Protein AF-A0A971E6S5-F1 (afdb_monomer_lite)

Structure (mmCIF, N/CA/C/O backbone):
data_AF-A0A971E6S5-F1
#
_entry.id   AF-A0A971E6S5-F1
#
loop_
_atom_site.group_PDB
_atom_site.id
_atom_site.type_symbol
_atom_site.label_atom_id
_atom_site.label_alt_id
_atom_site.label_comp_id
_atom_site.label_asym_id
_atom_site.label_entity_id
_atom_site.label_seq_id
_atom_site.pdbx_PDB_ins_code
_atom_site.Cartn_x
_atom_site.Cartn_y
_atom_site.Cartn_z
_atom_site.occupancy
_atom_site.B_iso_or_equiv
_atom_site.auth_seq_id
_atom_site.auth_comp_id
_atom_site.auth_asym_id
_atom_site.auth_atom_id
_atom_site.pdbx_PDB_model_num
ATOM 1 N N . GLY A 1 1 ? -6.188 2.358 16.282 1.00 56.47 1 GLY A N 1
ATOM 2 C CA . GLY A 1 1 ? -5.247 3.502 16.188 1.00 56.47 1 GLY A CA 1
ATOM 3 C C . GLY A 1 1 ? -5.788 4.750 16.878 1.00 56.47 1 GLY A C 1
ATOM 4 O O . GLY A 1 1 ? -6.977 4.802 17.178 1.00 56.47 1 GLY A O 1
ATOM 5 N N . GLU A 1 2 ? -4.942 5.753 17.133 1.00 55.56 2 GLU A N 1
ATOM 6 C CA . GLU A 1 2 ? -5.322 7.026 17.786 1.00 55.56 2 GLU A CA 1
ATOM 7 C C . GLU A 1 2 ? -6.413 7.807 17.031 1.00 55.56 2 GLU A C 1
ATOM 9 O O . GLU A 1 2 ? -7.282 8.399 17.666 1.00 55.56 2 GLU A O 1
ATOM 14 N N . ALA A 1 3 ? -6.481 7.704 15.699 1.00 56.03 3 ALA A N 1
ATOM 15 C CA . ALA A 1 3 ? -7.528 8.337 14.885 1.00 56.03 3 ALA A CA 1
ATOM 16 C C . ALA A 1 3 ? -8.963 7.922 15.281 1.00 56.03 3 ALA A C 1
ATOM 18 O O . ALA A 1 3 ? -9.860 8.762 15.351 1.00 56.03 3 ALA A O 1
ATOM 19 N N . LYS A 1 4 ? -9.188 6.643 15.630 1.00 56.09 4 LYS A N 1
ATOM 20 C CA . LYS A 1 4 ? -10.496 6.176 16.134 1.00 56.09 4 LYS A CA 1
ATOM 21 C C . LYS A 1 4 ? -10.810 6.713 17.533 1.00 56.09 4 LYS A C 1
ATOM 23 O O . LYS A 1 4 ? -11.978 6.923 17.849 1.00 56.09 4 LYS A O 1
ATOM 28 N N . LYS A 1 5 ? -9.784 6.981 18.352 1.00 58.22 5 LYS A N 1
ATOM 29 C CA . LYS A 1 5 ? -9.945 7.576 19.690 1.00 58.22 5 LYS A CA 1
ATOM 30 C C . LYS A 1 5 ? -10.332 9.058 19.622 1.00 58.22 5 LYS A C 1
ATOM 32 O O . LYS A 1 5 ? -11.030 9.529 20.510 1.00 58.22 5 LYS A O 1
ATOM 37 N N . ILE A 1 6 ? -9.928 9.761 18.561 1.00 59.62 6 ILE A N 1
ATOM 38 C CA . ILE A 1 6 ? -10.174 11.202 18.370 1.00 59.62 6 ILE A CA 1
ATOM 39 C C . ILE A 1 6 ? -11.457 11.468 17.545 1.00 59.62 6 ILE A C 1
ATOM 41 O O . ILE A 1 6 ? -11.935 12.596 17.498 1.00 59.62 6 ILE A O 1
ATOM 45 N N . ARG A 1 7 ? -12.080 10.430 16.952 1.00 62.62 7 ARG A N 1
ATOM 46 C CA . ARG A 1 7 ? -13.256 10.536 16.052 1.00 62.62 7 ARG A CA 1
ATOM 47 C C . ARG A 1 7 ? -13.050 11.518 14.889 1.00 62.62 7 ARG A C 1
ATOM 49 O O . ARG A 1 7 ? -14.012 12.068 14.355 1.00 62.62 7 ARG A O 1
ATOM 56 N N . ASP A 1 8 ? -11.806 11.712 14.469 1.00 81.75 8 ASP A N 1
ATOM 57 C CA . ASP A 1 8 ? -11.488 12.572 13.337 1.00 81.75 8 ASP A CA 1
ATOM 58 C C . ASP A 1 8 ? -11.719 11.800 12.030 1.00 81.75 8 ASP A C 1
ATOM 60 O O . ASP A 1 8 ? -10.921 10.955 11.611 1.00 81.75 8 ASP A O 1
ATOM 64 N N . ALA A 1 9 ? -12.860 12.073 11.397 1.00 83.75 9 ALA A N 1
ATOM 65 C CA . ALA A 1 9 ? -13.244 11.455 10.135 1.00 83.75 9 ALA A CA 1
ATOM 66 C C . ALA A 1 9 ? -12.303 11.836 8.981 1.00 83.75 9 ALA A C 1
ATOM 68 O O . ALA A 1 9 ? -12.131 11.039 8.054 1.00 83.75 9 ALA A O 1
ATOM 69 N N . TYR A 1 10 ? -11.687 13.021 9.029 1.00 86.06 10 TYR A N 1
ATOM 70 C CA . TYR A 1 10 ? -10.710 13.451 8.036 1.00 86.06 10 TYR A CA 1
ATOM 71 C C . TYR A 1 10 ? -9.434 12.619 8.173 1.00 86.06 10 TYR A C 1
ATOM 73 O O . TYR A 1 10 ? -9.035 11.955 7.214 1.00 86.06 10 TYR A O 1
ATOM 81 N N . LEU A 1 11 ? -8.875 12.549 9.385 1.00 86.62 11 LEU A N 1
ATOM 82 C CA . LEU A 1 11 ? -7.669 11.768 9.658 1.00 86.62 11 LEU A CA 1
ATOM 83 C C . LEU A 1 11 ? -7.872 10.280 9.351 1.00 86.62 11 LEU A C 1
ATOM 85 O O . LEU A 1 11 ? -7.000 9.646 8.761 1.00 86.62 11 LEU A O 1
ATOM 89 N N . LEU A 1 12 ? -9.039 9.722 9.691 1.00 88.00 12 LEU A N 1
ATOM 90 C CA . LEU A 1 12 ? -9.365 8.335 9.357 1.00 88.00 12 LEU A CA 1
ATOM 91 C C . LEU A 1 12 ? -9.442 8.116 7.838 1.00 88.00 12 LEU A C 1
ATOM 93 O O . LEU A 1 12 ? -8.904 7.132 7.339 1.00 88.00 12 LEU A O 1
ATOM 97 N N . SER A 1 13 ? -10.081 9.027 7.095 1.00 89.56 13 SER A N 1
ATOM 98 C CA . SER A 1 13 ? -10.175 8.926 5.629 1.00 89.56 13 SER A CA 1
ATOM 99 C C . SER A 1 13 ? -8.799 8.988 4.972 1.00 89.56 13 SER A C 1
ATOM 101 O O . SER A 1 13 ? -8.508 8.198 4.073 1.00 89.56 13 SER A O 1
ATOM 103 N N . GLN A 1 14 ? -7.942 9.900 5.435 1.00 90.38 14 GLN A N 1
ATOM 104 C CA . GLN A 1 14 ? -6.573 10.033 4.949 1.00 90.38 14 GLN A CA 1
ATOM 105 C C . GLN A 1 14 ? -5.739 8.785 5.269 1.00 90.38 14 GLN A C 1
ATOM 107 O O . GLN A 1 14 ? -5.097 8.237 4.376 1.00 90.38 14 GLN A O 1
ATOM 112 N N . ALA A 1 15 ? -5.801 8.284 6.507 1.00 90.62 15 ALA A N 1
ATOM 113 C CA . ALA A 1 15 ? -5.070 7.088 6.922 1.00 90.62 15 ALA A CA 1
ATOM 114 C C . ALA A 1 15 ? -5.467 5.853 6.102 1.00 90.62 15 ALA A C 1
ATOM 116 O O . ALA A 1 15 ? -4.600 5.134 5.613 1.00 90.62 15 ALA A O 1
ATOM 117 N N . VAL A 1 16 ? -6.770 5.637 5.899 1.00 92.50 16 VAL A N 1
ATOM 118 C CA . VAL A 1 16 ? -7.282 4.517 5.096 1.00 92.50 16 VAL A CA 1
ATOM 119 C C . VAL A 1 16 ? -6.874 4.653 3.626 1.00 92.50 16 VAL A C 1
ATOM 121 O O . VAL A 1 16 ? -6.482 3.667 3.005 1.00 92.50 16 VAL A O 1
ATOM 124 N N . SER A 1 17 ? -6.911 5.867 3.069 1.00 92.50 17 SER A N 1
ATOM 125 C CA . SER A 1 17 ? -6.512 6.106 1.674 1.00 92.50 17 SER A CA 1
ATOM 126 C C . SER A 1 17 ? -5.026 5.817 1.458 1.00 92.50 17 SER A C 1
ATOM 128 O O . SER A 1 17 ? -4.662 5.131 0.503 1.00 92.50 17 SER A O 1
ATOM 130 N N . ASN A 1 18 ? -4.173 6.273 2.379 1.00 92.50 18 ASN A N 1
ATOM 131 C CA . ASN A 1 18 ? -2.740 5.983 2.358 1.00 92.50 18 ASN A CA 1
ATOM 132 C C . ASN A 1 18 ? -2.470 4.488 2.533 1.00 92.50 18 ASN A C 1
ATOM 134 O O . ASN A 1 18 ? -1.653 3.918 1.816 1.00 92.50 18 ASN A O 1
ATOM 138 N N . TYR A 1 19 ? -3.187 3.837 3.446 1.00 94.12 19 TYR A N 1
ATOM 139 C CA . TYR A 1 19 ? -3.058 2.406 3.677 1.00 94.12 19 TYR A CA 1
ATOM 140 C C . TYR A 1 19 ? -3.350 1.587 2.410 1.00 94.12 19 TYR A C 1
ATOM 142 O O . TYR A 1 19 ? -2.526 0.770 2.000 1.00 94.12 19 TYR A O 1
ATOM 150 N N . VAL A 1 20 ? -4.465 1.872 1.729 1.00 96.00 20 VAL A N 1
ATOM 151 C CA . VAL A 1 20 ? -4.813 1.240 0.445 1.00 96.00 20 VAL A CA 1
ATOM 152 C C . VAL A 1 20 ? -3.778 1.551 -0.638 1.00 96.00 20 VAL A C 1
ATOM 154 O O . VAL A 1 20 ? -3.420 0.663 -1.415 1.00 96.00 20 VAL A O 1
ATOM 157 N N . LEU A 1 21 ? -3.271 2.787 -0.688 1.00 94.94 21 LEU A N 1
ATOM 158 C CA . LEU A 1 21 ? -2.233 3.179 -1.640 1.00 94.94 21 LEU A CA 1
ATOM 159 C C . LEU A 1 21 ? -0.959 2.345 -1.457 1.00 94.94 21 LEU A C 1
ATOM 161 O O . LEU A 1 21 ? -0.461 1.781 -2.430 1.00 94.94 21 LEU A O 1
ATOM 165 N N . PHE A 1 22 ? -0.448 2.224 -0.230 1.00 93.88 22 PHE A N 1
ATOM 166 C CA . PHE A 1 22 ? 0.759 1.439 0.045 1.00 93.88 22 PHE A CA 1
ATOM 167 C C . PHE A 1 22 ? 0.540 -0.057 -0.186 1.00 93.88 22 PHE A C 1
ATOM 169 O O . PHE A 1 22 ? 1.364 -0.694 -0.842 1.00 93.88 22 PHE A O 1
ATOM 176 N N . ALA A 1 23 ? -0.593 -0.602 0.265 1.00 95.44 23 ALA A N 1
ATOM 177 C CA . ALA A 1 23 ? -0.962 -1.995 0.024 1.00 95.44 23 ALA A CA 1
ATOM 178 C C . ALA A 1 23 ? -0.974 -2.327 -1.477 1.00 95.44 23 ALA A C 1
ATOM 180 O O . ALA A 1 23 ? -0.355 -3.297 -1.912 1.00 95.44 23 ALA A O 1
ATOM 181 N N . GLY A 1 24 ? -1.620 -1.493 -2.296 1.00 96.31 24 GLY A N 1
ATOM 182 C CA . GLY A 1 24 ? -1.640 -1.714 -3.739 1.00 96.31 24 GLY A CA 1
ATOM 183 C C . GLY A 1 24 ? -0.288 -1.464 -4.409 1.00 96.31 24 GLY A C 1
ATOM 184 O O . GLY A 1 24 ? 0.049 -2.187 -5.340 1.00 96.31 24 GLY A O 1
ATOM 185 N N . ARG A 1 25 ? 0.527 -0.510 -3.932 1.00 95.31 25 ARG A N 1
ATOM 186 C CA . ARG A 1 25 ? 1.890 -0.281 -4.452 1.00 95.31 25 ARG A CA 1
ATOM 187 C C . ARG A 1 25 ? 2.790 -1.500 -4.292 1.00 95.31 25 ARG A C 1
ATOM 189 O O . ARG A 1 25 ? 3.560 -1.776 -5.203 1.00 95.31 25 ARG A O 1
ATOM 196 N N . LEU A 1 26 ? 2.664 -2.249 -3.197 1.00 95.31 26 LEU A N 1
ATOM 197 C CA . LEU A 1 26 ? 3.396 -3.506 -3.018 1.00 95.31 26 LEU A CA 1
ATOM 198 C C . LEU A 1 26 ? 3.029 -4.530 -4.098 1.00 95.31 26 LEU A C 1
ATOM 200 O O . LEU A 1 26 ? 3.907 -5.131 -4.713 1.00 95.31 26 LEU A O 1
ATOM 204 N N . ILE A 1 27 ? 1.735 -4.677 -4.389 1.00 97.50 27 ILE A N 1
ATOM 205 C CA . ILE A 1 27 ? 1.258 -5.571 -5.450 1.00 97.50 27 ILE A CA 1
ATOM 206 C C . ILE A 1 27 ? 1.732 -5.097 -6.825 1.00 97.50 27 ILE A C 1
ATOM 208 O O . ILE A 1 27 ? 2.219 -5.904 -7.612 1.00 97.50 27 ILE A O 1
ATOM 212 N N . LEU A 1 28 ? 1.631 -3.801 -7.122 1.00 96.56 28 LEU A N 1
ATOM 213 C CA . LEU A 1 28 ? 2.127 -3.245 -8.382 1.00 96.56 28 LEU A CA 1
ATOM 214 C C . LEU A 1 28 ? 3.634 -3.478 -8.544 1.00 96.56 28 LEU A C 1
ATOM 216 O O . LEU A 1 28 ? 4.057 -3.947 -9.594 1.00 96.56 28 LEU A O 1
ATOM 220 N N . ALA A 1 29 ? 4.421 -3.244 -7.491 1.00 94.62 29 ALA A N 1
ATOM 221 C CA . ALA A 1 29 ? 5.861 -3.483 -7.491 1.00 94.62 29 ALA A CA 1
ATOM 222 C C . ALA A 1 29 ? 6.204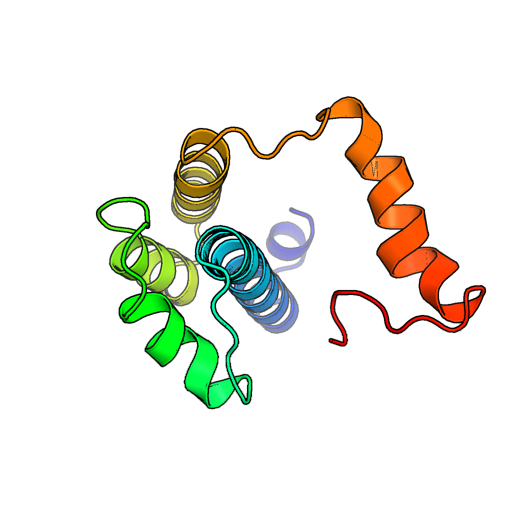 -4.962 -7.724 1.00 94.62 29 ALA A C 1
ATOM 224 O O . ALA A 1 29 ? 7.092 -5.256 -8.515 1.00 94.62 29 ALA A O 1
ATOM 225 N N . HIS A 1 30 ? 5.463 -5.891 -7.111 1.00 95.69 30 HIS A N 1
ATOM 226 C CA . HIS A 1 30 ? 5.627 -7.328 -7.359 1.00 95.69 30 HIS A CA 1
ATOM 227 C C . HIS A 1 30 ? 5.336 -7.722 -8.818 1.00 95.69 30 HIS A C 1
ATOM 229 O O . HIS A 1 30 ? 5.929 -8.663 -9.333 1.00 95.69 30 HIS A O 1
ATOM 235 N N . ASN A 1 31 ? 4.425 -7.013 -9.488 1.00 96.38 31 ASN A N 1
ATOM 236 C CA . ASN A 1 31 ? 4.126 -7.229 -10.906 1.00 96.38 31 ASN A CA 1
ATOM 237 C C . ASN A 1 31 ? 5.022 -6.402 -11.843 1.00 96.38 31 ASN A C 1
ATOM 239 O O . ASN A 1 31 ? 4.843 -6.494 -13.051 1.00 96.38 31 ASN A O 1
ATOM 243 N N . GLU A 1 32 ? 5.943 -5.591 -11.309 1.00 96.06 32 GLU A N 1
ATOM 244 C CA . GLU A 1 32 ? 6.748 -4.623 -12.070 1.00 96.06 32 GLU A CA 1
ATOM 245 C C . GLU A 1 32 ? 5.892 -3.623 -12.879 1.00 96.06 32 GLU A C 1
ATOM 247 O O . GLU A 1 32 ? 6.299 -3.105 -13.919 1.00 96.06 32 GLU A O 1
ATOM 252 N N . GLU A 1 33 ? 4.690 -3.319 -12.383 1.00 96.31 33 GLU A N 1
ATOM 253 C CA . GLU A 1 33 ? 3.702 -2.488 -13.069 1.00 96.31 33 GLU A CA 1
ATOM 254 C C . GLU A 1 33 ? 3.750 -1.037 -12.581 1.00 96.31 33 GLU A C 1
ATOM 256 O O . GLU A 1 33 ? 3.575 -0.735 -11.396 1.00 96.31 33 GLU A O 1
ATOM 261 N N . LEU A 1 34 ? 3.931 -0.109 -13.521 1.00 92.88 34 LEU A N 1
ATOM 262 C CA . LEU A 1 34 ? 3.884 1.328 -13.258 1.00 92.88 34 LEU A CA 1
ATOM 263 C C . LEU A 1 34 ? 2.501 1.896 -13.573 1.00 92.88 34 LEU A C 1
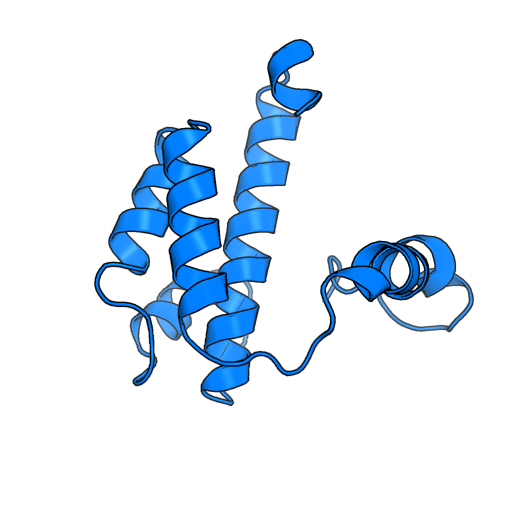ATOM 265 O O . LEU A 1 34 ? 1.780 1.425 -14.451 1.00 92.88 34 LEU A O 1
ATOM 269 N N . TYR A 1 35 ? 2.139 2.980 -12.890 1.00 92.31 35 TYR A N 1
ATOM 270 C CA . TYR A 1 35 ? 0.897 3.699 -13.145 1.00 92.31 35 TYR A CA 1
ATOM 271 C C . TYR A 1 35 ? 1.165 5.206 -13.258 1.00 92.31 35 TYR A C 1
ATOM 273 O O . TYR A 1 35 ? 1.944 5.759 -12.487 1.00 92.31 35 TYR A O 1
ATOM 281 N N . PRO A 1 36 ? 0.525 5.902 -14.212 1.00 84.56 36 PRO A N 1
ATOM 282 C CA . PRO A 1 36 ? 0.923 7.263 -14.568 1.00 84.56 36 PRO A CA 1
ATOM 283 C C . PRO A 1 36 ? 0.479 8.339 -13.566 1.00 84.56 36 PRO A C 1
ATOM 285 O O . PRO A 1 36 ? 1.074 9.409 -13.528 1.00 84.56 36 PRO A O 1
ATOM 288 N N . PHE A 1 37 ? -0.600 8.113 -12.804 1.00 86.50 37 PHE A N 1
ATOM 289 C CA . PHE A 1 37 ? -1.078 9.061 -11.788 1.00 86.50 37 PHE A CA 1
ATOM 290 C C . PHE A 1 37 ? -2.072 8.414 -10.816 1.00 86.50 37 PHE A C 1
ATOM 292 O O . PHE A 1 37 ? -2.723 7.428 -11.170 1.00 86.50 37 PHE A O 1
ATOM 299 N N . HIS A 1 38 ? -2.281 9.022 -9.642 1.00 84.00 38 HIS A N 1
ATOM 300 C CA . HIS A 1 38 ? -3.148 8.499 -8.575 1.00 84.00 38 HIS A CA 1
ATOM 301 C C . HIS A 1 38 ? -4.568 8.135 -9.049 1.00 84.00 38 HIS A C 1
ATOM 303 O O . HIS A 1 38 ? -5.092 7.086 -8.692 1.00 84.00 38 HIS A O 1
ATOM 309 N N . LYS A 1 39 ? -5.172 8.915 -9.958 1.00 90.62 39 LYS A N 1
ATOM 310 C CA . LYS A 1 39 ? -6.508 8.601 -10.516 1.00 90.62 39 LYS A CA 1
ATOM 311 C C . LYS A 1 39 ? -6.582 7.271 -11.285 1.00 90.62 39 LYS A C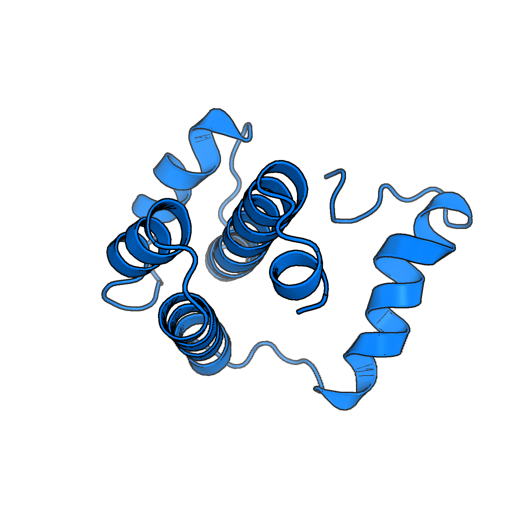 1
ATOM 313 O O . LYS A 1 39 ? -7.666 6.730 -11.474 1.00 90.62 39 LYS A O 1
ATOM 318 N N . TRP A 1 40 ? -5.447 6.771 -11.772 1.00 94.19 40 TRP A N 1
ATOM 319 C CA . TRP A 1 40 ? -5.349 5.512 -12.513 1.00 94.19 40 TRP A CA 1
ATOM 320 C C . TRP A 1 40 ? -4.950 4.331 -11.632 1.00 94.19 40 TRP A C 1
ATOM 322 O O . TRP A 1 40 ? -5.056 3.196 -12.086 1.00 94.19 40 TRP A O 1
ATOM 332 N N . PHE A 1 41 ? -4.541 4.584 -10.389 1.00 95.12 41 PHE A N 1
ATOM 333 C CA . PHE A 1 41 ? -4.006 3.584 -9.469 1.00 95.12 41 PHE A CA 1
ATOM 334 C C . PHE A 1 41 ? -4.896 2.338 -9.363 1.00 95.12 41 PHE A C 1
ATOM 336 O O . PHE A 1 41 ? -4.474 1.250 -9.746 1.00 95.12 41 PHE A O 1
ATOM 343 N N . LEU A 1 42 ? -6.162 2.494 -8.957 1.00 95.50 42 LEU A N 1
ATOM 344 C CA . LEU A 1 42 ? -7.083 1.358 -8.810 1.00 95.50 42 LEU A CA 1
ATOM 345 C C . LEU A 1 42 ? -7.414 0.676 -10.145 1.00 95.50 42 LEU A C 1
ATOM 347 O O . LEU A 1 42 ? -7.711 -0.517 -10.171 1.00 95.50 42 LEU A O 1
ATOM 351 N N . ARG A 1 43 ? -7.364 1.414 -11.262 1.00 96.44 43 ARG A N 1
ATOM 352 C CA . ARG A 1 43 ? -7.577 0.840 -12.598 1.00 96.44 43 ARG A CA 1
ATOM 353 C C . ARG A 1 43 ? -6.426 -0.090 -12.973 1.00 96.44 43 ARG A C 1
ATOM 355 O O . ARG A 1 43 ? -6.690 -1.191 -13.446 1.00 96.44 43 ARG A O 1
ATOM 362 N N . VAL A 1 44 ? -5.185 0.352 -12.772 1.00 97.00 44 VAL A N 1
ATOM 363 C CA . VAL A 1 44 ? -3.986 -0.446 -13.067 1.00 97.00 44 VAL A CA 1
ATOM 364 C C . VAL A 1 44 ? -3.900 -1.633 -12.109 1.00 97.00 44 VAL A C 1
ATOM 366 O O . VAL A 1 44 ? -3.787 -2.764 -12.568 1.00 97.00 44 VAL A O 1
ATOM 369 N N . LEU A 1 45 ? -4.097 -1.407 -10.805 1.00 97.31 45 LEU A N 1
ATOM 370 C CA . LEU A 1 45 ? -4.095 -2.465 -9.789 1.00 97.31 45 LEU A CA 1
ATOM 371 C C . LEU A 1 45 ? -5.114 -3.574 -10.087 1.00 97.31 45 LEU A C 1
ATOM 373 O O . LEU A 1 45 ? -4.825 -4.754 -9.913 1.00 97.31 45 LEU A O 1
ATOM 377 N N . ARG A 1 46 ? -6.297 -3.226 -10.603 1.00 97.00 46 ARG A N 1
ATOM 378 C CA . ARG A 1 46 ? -7.293 -4.224 -11.019 1.00 97.00 46 ARG A CA 1
ATOM 379 C C . ARG A 1 46 ? -6.788 -5.107 -12.165 1.00 97.00 46 ARG A C 1
ATOM 381 O O . ARG A 1 46 ? -7.130 -6.288 -12.209 1.00 97.00 46 ARG A O 1
ATOM 388 N N . GLY A 1 47 ? -5.986 -4.549 -13.070 1.00 96.38 47 GLY A N 1
ATOM 389 C CA . GLY A 1 47 ? -5.506 -5.203 -14.288 1.00 96.38 47 GLY A CA 1
ATOM 390 C C . GLY A 1 47 ? -4.310 -6.142 -14.115 1.00 96.38 47 GLY A C 1
ATOM 391 O O . GLY A 1 47 ? -4.083 -6.953 -15.006 1.00 96.38 47 GLY A O 1
ATOM 392 N N . VAL A 1 48 ? -3.576 -6.079 -12.998 1.00 97.25 48 VAL A N 1
ATOM 393 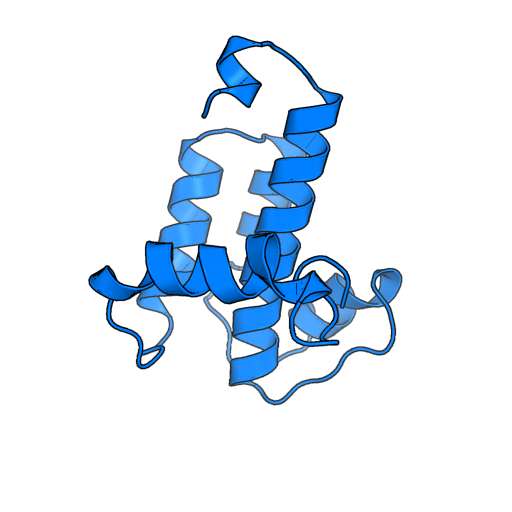C CA . VAL A 1 48 ? -2.349 -6.883 -12.832 1.00 97.25 48 VAL A CA 1
ATOM 394 C C . VAL A 1 48 ? -2.625 -8.384 -12.759 1.00 97.25 48 VAL A C 1
ATOM 396 O O . VAL A 1 48 ? -3.664 -8.810 -12.243 1.00 97.25 48 VAL A O 1
ATOM 399 N N . ALA A 1 49 ? -1.688 -9.190 -13.254 1.00 94.88 49 ALA A N 1
ATOM 400 C CA . ALA A 1 49 ? -1.845 -10.639 -13.334 1.00 94.88 49 ALA A CA 1
ATOM 401 C C . ALA A 1 49 ? -1.761 -11.315 -11.956 1.00 94.88 49 ALA A C 1
ATOM 403 O O . ALA A 1 49 ? -2.642 -12.098 -11.601 1.00 94.88 49 ALA A O 1
ATOM 404 N N . ASN A 1 50 ? -0.742 -10.979 -11.161 1.00 97.06 50 ASN A N 1
ATOM 405 C CA . ASN A 1 50 ? -0.460 -11.632 -9.887 1.00 97.06 50 ASN A CA 1
ATOM 406 C C . ASN A 1 50 ? -0.973 -10.775 -8.729 1.00 97.06 50 ASN A C 1
ATOM 408 O O . ASN A 1 50 ? -0.380 -9.760 -8.375 1.00 97.06 50 ASN A O 1
ATOM 412 N N . LYS A 1 51 ? -2.086 -11.174 -8.116 1.00 97.31 51 LYS A N 1
ATOM 413 C CA . LYS A 1 51 ? -2.632 -10.510 -6.924 1.00 97.31 51 LYS A CA 1
ATOM 414 C C . LYS A 1 51 ? -3.451 -11.490 -6.079 1.00 97.31 51 LYS A C 1
ATOM 416 O O . LYS A 1 51 ? -3.982 -12.450 -6.644 1.00 97.31 51 LYS A O 1
ATOM 421 N N . PRO A 1 52 ? -3.608 -11.251 -4.763 1.00 97.00 52 PRO A N 1
ATOM 422 C CA . PRO A 1 52 ? -4.509 -12.037 -3.928 1.00 97.00 52 PRO A CA 1
ATOM 423 C C . PRO A 1 52 ? -5.926 -12.083 -4.507 1.00 97.00 52 PRO A C 1
ATOM 425 O O . PRO A 1 52 ? -6.460 -11.071 -4.977 1.00 97.00 52 PRO A O 1
ATOM 428 N N . ALA A 1 53 ? -6.558 -13.254 -4.446 1.00 96.56 53 ALA A N 1
ATOM 429 C CA . ALA A 1 53 ? -7.964 -13.386 -4.807 1.00 96.56 53 ALA A CA 1
ATOM 430 C C . ALA A 1 53 ? -8.827 -12.523 -3.870 1.00 96.56 53 ALA A C 1
ATOM 432 O O . ALA A 1 53 ? -8.632 -12.539 -2.657 1.00 96.56 53 ALA A O 1
ATOM 433 N N . GLY A 1 54 ? -9.771 -11.764 -4.429 1.00 97.06 54 GLY A N 1
ATOM 434 C CA . GLY A 1 54 ? -10.637 -10.872 -3.649 1.00 97.06 54 GLY A CA 1
ATOM 435 C C . GLY A 1 54 ? -9.999 -9.538 -3.234 1.00 97.06 54 GLY A C 1
ATOM 436 O O . GLY A 1 54 ? -10.587 -8.810 -2.438 1.00 97.06 54 GLY A O 1
ATOM 437 N N . LEU A 1 55 ? -8.788 -9.209 -3.717 1.00 97.62 55 LEU A N 1
ATOM 438 C CA . LEU A 1 55 ? -8.066 -7.997 -3.298 1.00 97.62 55 LEU A CA 1
ATOM 439 C C . LEU A 1 55 ? -8.887 -6.719 -3.509 1.00 97.62 55 LEU A C 1
ATOM 441 O O . LEU A 1 55 ? -8.918 -5.852 -2.639 1.00 97.62 55 LEU A O 1
ATOM 445 N N . MET A 1 56 ? -9.529 -6.584 -4.671 1.00 97.88 56 MET A N 1
ATOM 446 C CA . MET A 1 56 ? -10.242 -5.353 -5.017 1.00 97.88 56 MET A CA 1
ATOM 447 C C . MET A 1 56 ? -11.497 -5.182 -4.163 1.00 97.88 56 MET A C 1
ATOM 449 O O . MET A 1 56 ? -11.788 -4.079 -3.716 1.00 97.88 56 MET A O 1
ATOM 453 N N . GLU A 1 57 ? -12.200 -6.279 -3.900 1.00 97.88 57 GLU A N 1
ATOM 454 C CA . GLU A 1 57 ? -13.371 -6.328 -3.033 1.00 97.88 57 GLU A CA 1
ATOM 455 C C . GLU A 1 57 ? -12.997 -5.947 -1.595 1.00 97.88 57 GLU A C 1
ATOM 457 O O . GLU A 1 57 ? -13.686 -5.144 -0.969 1.00 97.88 57 GLU A O 1
ATOM 462 N N . GLN A 1 58 ? -11.867 -6.455 -1.091 1.00 98.06 58 GLN A N 1
ATOM 463 C CA . GLN A 1 58 ? -11.379 -6.102 0.242 1.00 98.06 58 GLN A CA 1
ATOM 464 C C . GLN A 1 58 ? -10.966 -4.627 0.335 1.00 98.06 58 GLN A C 1
ATOM 466 O O . GLN A 1 58 ? -11.252 -3.969 1.335 1.00 98.06 58 GLN A O 1
ATOM 471 N N . ILE A 1 59 ? -10.335 -4.078 -0.708 1.00 97.25 59 ILE A N 1
ATOM 472 C CA . ILE A 1 59 ? -10.015 -2.645 -0.783 1.00 97.25 59 ILE A CA 1
ATOM 473 C C . ILE A 1 59 ? -11.292 -1.797 -0.706 1.00 97.25 59 ILE A C 1
ATOM 475 O O . ILE A 1 59 ? -11.332 -0.817 0.042 1.00 97.25 59 ILE A O 1
ATOM 479 N N . ASP A 1 60 ? -12.342 -2.181 -1.433 1.00 96.88 60 ASP A N 1
ATOM 480 C CA . ASP A 1 60 ? -13.622 -1.469 -1.407 1.00 96.88 60 ASP A CA 1
ATOM 481 C C . ASP A 1 60 ? -14.271 -1.529 -0.008 1.00 96.88 60 ASP A C 1
ATOM 483 O O . ASP A 1 60 ? -14.779 -0.511 0.478 1.00 96.88 60 ASP A O 1
ATOM 487 N N . LEU A 1 61 ? -14.196 -2.670 0.693 1.00 96.38 61 LEU A N 1
ATOM 488 C CA . LEU A 1 61 ? -14.653 -2.795 2.088 1.00 96.38 61 LEU A CA 1
ATOM 489 C C . LEU A 1 61 ? -13.883 -1.859 3.028 1.00 96.38 61 LEU A C 1
ATOM 491 O O . LEU A 1 61 ? -14.494 -1.103 3.783 1.00 96.38 61 LEU A O 1
ATOM 495 N N . VAL A 1 62 ? -12.553 -1.835 2.932 1.00 96.06 62 VAL A N 1
ATOM 496 C CA . VAL A 1 62 ? -11.695 -0.963 3.748 1.00 96.06 62 VAL A CA 1
ATOM 497 C C . VAL A 1 62 ? -12.022 0.518 3.533 1.00 96.06 62 VAL A C 1
ATOM 499 O O . VAL A 1 62 ? -12.154 1.265 4.505 1.00 96.06 62 VAL A O 1
ATOM 502 N N . LEU A 1 63 ? -12.207 0.954 2.282 1.00 94.06 63 LEU A N 1
ATOM 503 C CA . LEU A 1 63 ? -12.513 2.352 1.950 1.00 94.06 63 LEU A CA 1
ATOM 504 C C . LEU A 1 63 ? -13.899 2.795 2.442 1.00 94.06 63 LEU A C 1
ATOM 506 O O . LEU A 1 63 ? -14.068 3.954 2.851 1.00 94.06 63 LEU A O 1
ATOM 510 N N . THR A 1 64 ? -14.880 1.889 2.403 1.00 94.00 64 THR A N 1
ATOM 511 C CA . THR A 1 64 ? -16.279 2.181 2.743 1.00 94.00 64 THR A CA 1
ATOM 512 C C . THR A 1 64 ? -16.578 2.029 4.231 1.00 94.00 64 THR A C 1
ATOM 514 O O . THR A 1 64 ? -17.126 2.955 4.830 1.00 94.00 64 THR A O 1
ATOM 517 N N . ARG A 1 65 ? -16.203 0.900 4.842 1.00 92.81 65 ARG A N 1
ATOM 518 C CA . ARG A 1 65 ? -16.525 0.567 6.240 1.00 92.81 65 ARG A CA 1
ATOM 519 C C . ARG A 1 65 ? -15.512 1.130 7.226 1.00 92.81 65 ARG A C 1
ATOM 521 O O . ARG A 1 65 ? -15.902 1.659 8.265 1.00 92.81 65 ARG A O 1
ATOM 528 N N . ARG A 1 66 ? -14.219 1.079 6.880 1.00 89.62 66 ARG A N 1
ATOM 529 C CA . ARG A 1 66 ? -13.105 1.587 7.712 1.00 89.62 66 ARG A CA 1
ATOM 530 C C . ARG A 1 66 ? -13.056 0.925 9.101 1.00 89.62 66 ARG A C 1
ATOM 532 O O . ARG A 1 66 ? -12.648 1.537 10.098 1.00 89.62 66 ARG A O 1
ATOM 539 N N . GLU A 1 67 ? -13.505 -0.325 9.178 1.00 89.81 67 GLU A N 1
ATOM 540 C CA . GLU A 1 67 ? -13.480 -1.137 10.393 1.00 89.81 67 GLU A CA 1
ATOM 541 C C . GLU A 1 67 ? -12.105 -1.790 10.582 1.00 89.81 67 GLU A C 1
ATOM 543 O O . GLU A 1 67 ? -11.338 -1.920 9.631 1.00 89.81 67 GLU A O 1
ATOM 548 N N . ASP A 1 68 ? -11.758 -2.131 11.829 1.00 88.94 68 ASP A N 1
ATOM 549 C CA . ASP A 1 68 ? -10.434 -2.711 12.117 1.00 88.94 68 ASP A CA 1
ATOM 550 C C . ASP A 1 68 ? -10.296 -4.096 11.470 1.00 88.94 68 ASP A C 1
ATOM 552 O O . ASP A 1 68 ? -9.254 -4.384 10.893 1.00 88.94 68 ASP A O 1
ATOM 556 N N . ASP A 1 69 ? -11.369 -4.891 11.466 1.00 94.06 69 ASP A N 1
ATOM 557 C CA . ASP A 1 69 ? -11.390 -6.225 10.859 1.00 94.06 69 ASP A CA 1
ATOM 558 C C . ASP A 1 69 ? -11.127 -6.178 9.346 1.00 94.06 69 ASP A C 1
ATOM 560 O O . ASP A 1 69 ? -10.378 -6.998 8.817 1.00 94.06 69 ASP A O 1
ATOM 564 N N . ASP A 1 70 ? -11.694 -5.193 8.637 1.00 94.00 70 ASP A N 1
ATOM 565 C CA . ASP A 1 70 ? -11.466 -5.044 7.196 1.00 94.00 70 ASP A CA 1
ATOM 566 C C . ASP A 1 70 ? -10.007 -4.644 6.903 1.00 94.00 70 ASP A C 1
ATOM 568 O O . ASP A 1 70 ? -9.416 -5.100 5.919 1.00 94.00 70 ASP A O 1
ATOM 572 N N . VAL A 1 71 ? -9.421 -3.796 7.758 1.00 93.69 71 VAL A N 1
ATOM 573 C CA . VAL A 1 71 ? -8.021 -3.356 7.654 1.00 93.69 71 VAL A CA 1
ATOM 574 C C . VAL A 1 71 ? -7.067 -4.511 7.945 1.00 93.69 71 VAL A C 1
ATOM 576 O O . VAL A 1 71 ? -6.148 -4.739 7.163 1.00 93.69 71 VAL A O 1
ATOM 579 N N . GLU A 1 72 ? -7.296 -5.266 9.020 1.00 95.19 72 GLU A N 1
ATOM 580 C CA . GLU A 1 72 ? -6.469 -6.427 9.365 1.00 95.19 72 GLU A CA 1
ATOM 581 C C . GLU A 1 72 ? -6.532 -7.483 8.262 1.00 95.19 72 GLU A C 1
ATOM 583 O O . GLU A 1 72 ? -5.506 -7.992 7.814 1.00 95.19 72 GLU A O 1
ATOM 588 N N . ARG A 1 73 ? -7.726 -7.731 7.717 1.00 96.75 73 ARG A N 1
ATOM 589 C CA . ARG A 1 73 ? -7.885 -8.681 6.620 1.00 96.75 73 ARG A CA 1
ATOM 590 C C . ARG A 1 73 ? -7.093 -8.272 5.378 1.00 96.75 73 ARG A C 1
ATOM 592 O O . ARG A 1 73 ? -6.479 -9.126 4.741 1.00 96.75 73 ARG A O 1
ATOM 599 N N . LEU A 1 74 ? -7.085 -6.983 5.024 1.00 97.12 74 LEU A N 1
ATOM 600 C CA . LEU A 1 74 ? -6.260 -6.495 3.915 1.00 97.12 74 LEU A CA 1
ATOM 601 C C . LEU A 1 74 ? -4.764 -6.646 4.230 1.00 97.12 74 LEU A C 1
ATOM 603 O O . LEU A 1 74 ? -3.991 -7.022 3.352 1.00 97.12 74 LEU A O 1
ATOM 607 N N . HIS A 1 75 ? -4.356 -6.409 5.475 1.00 95.31 75 HIS A N 1
ATOM 608 C CA . HIS A 1 75 ? -2.969 -6.553 5.912 1.00 95.31 75 HIS A CA 1
ATOM 609 C C . HIS A 1 75 ? -2.481 -7.999 5.768 1.00 95.31 75 HIS A C 1
ATOM 611 O O . HIS A 1 75 ? -1.421 -8.230 5.179 1.00 95.31 75 HIS A O 1
ATOM 617 N N . GLU A 1 76 ? -3.267 -8.970 6.226 1.00 95.75 76 GLU A N 1
ATOM 618 C CA . GLU A 1 76 ? -2.989 -10.398 6.049 1.00 95.75 76 GLU A CA 1
ATOM 619 C C . GLU A 1 76 ? -2.888 -10.760 4.565 1.00 95.75 76 GLU A C 1
ATOM 621 O O . GLU A 1 76 ? -1.895 -11.338 4.134 1.00 95.75 76 GLU A O 1
ATOM 626 N N . MET A 1 77 ? -3.863 -10.337 3.748 1.00 97.12 77 MET A N 1
ATOM 627 C CA . MET A 1 77 ? -3.866 -10.628 2.310 1.00 97.12 77 MET A CA 1
ATOM 628 C C . MET A 1 77 ? -2.600 -10.152 1.601 1.00 97.12 77 MET A C 1
ATOM 630 O O . MET A 1 77 ? -2.142 -10.825 0.683 1.00 97.12 77 MET A O 1
ATOM 634 N N . ILE A 1 78 ? -2.049 -9.001 1.990 1.00 96.12 78 ILE A N 1
ATOM 635 C CA . ILE A 1 78 ? -0.815 -8.473 1.401 1.00 96.12 78 ILE A CA 1
ATOM 636 C C . ILE A 1 78 ? 0.411 -9.183 1.972 1.00 96.12 78 ILE A C 1
ATOM 638 O O . ILE A 1 78 ? 1.284 -9.595 1.213 1.00 96.12 78 ILE A O 1
ATOM 642 N N . THR A 1 79 ? 0.499 -9.336 3.292 1.00 93.12 79 THR A N 1
ATOM 643 C CA . THR A 1 79 ? 1.692 -9.903 3.941 1.00 93.12 79 THR A CA 1
ATOM 644 C C . THR A 1 79 ? 1.879 -11.392 3.663 1.00 93.12 79 THR A C 1
ATOM 646 O O . THR A 1 79 ? 3.018 -11.842 3.600 1.00 93.12 79 THR A O 1
ATOM 649 N N . GLU A 1 80 ? 0.796 -12.135 3.434 1.00 94.75 80 GLU A N 1
ATOM 650 C CA . GLU A 1 80 ? 0.823 -13.564 3.096 1.00 94.75 80 GLU A CA 1
ATOM 651 C C . GLU A 1 80 ? 0.919 -13.839 1.587 1.00 94.75 80 GLU A C 1
ATOM 653 O O . GLU A 1 80 ? 1.105 -14.985 1.182 1.00 94.75 80 GLU A O 1
ATOM 658 N N . PHE A 1 81 ? 0.789 -12.816 0.736 1.00 95.75 81 PHE A N 1
ATOM 659 C CA . PHE A 1 81 ? 0.746 -12.996 -0.718 1.00 95.75 81 PHE A CA 1
ATOM 660 C C . PHE A 1 81 ? 2.051 -13.545 -1.307 1.00 95.75 81 PHE A C 1
ATOM 662 O O . PHE A 1 81 ? 2.028 -14.385 -2.205 1.00 95.75 81 PHE A O 1
ATOM 669 N N . THR A 1 82 ? 3.187 -13.042 -0.831 1.00 93.75 82 THR A N 1
ATOM 670 C CA . THR A 1 82 ? 4.524 -13.409 -1.303 1.00 93.75 82 THR A CA 1
ATOM 671 C C . THR A 1 82 ? 5.537 -13.184 -0.188 1.00 93.75 82 THR A C 1
ATOM 673 O O . THR A 1 82 ? 5.285 -12.425 0.747 1.00 93.75 82 THR A O 1
ATOM 676 N N . ASP A 1 83 ? 6.708 -13.807 -0.302 1.00 91.75 83 ASP A N 1
ATOM 677 C CA . ASP A 1 83 ? 7.859 -13.387 0.490 1.00 91.75 83 ASP A CA 1
ATOM 678 C C . ASP A 1 83 ? 8.332 -12.019 -0.015 1.00 91.75 83 ASP A C 1
ATOM 680 O O . ASP A 1 83 ? 8.748 -11.869 -1.165 1.00 91.75 83 ASP A O 1
ATOM 684 N N . TRP A 1 84 ? 8.208 -11.008 0.840 1.00 89.50 84 TRP A N 1
ATOM 685 C CA . TRP A 1 84 ? 8.598 -9.634 0.543 1.00 89.50 84 TRP A CA 1
ATOM 686 C C . TRP A 1 84 ? 10.076 -9.351 0.843 1.00 89.50 84 TRP A C 1
ATOM 688 O O . TRP A 1 84 ? 10.542 -8.238 0.603 1.00 89.50 84 TRP A O 1
ATOM 698 N N . GLY A 1 85 ? 10.817 -10.324 1.386 1.00 84.62 85 GLY A N 1
ATOM 699 C CA . GLY A 1 85 ? 12.257 -10.210 1.606 1.00 84.62 85 GLY A CA 1
ATOM 700 C C . GLY A 1 85 ? 12.666 -9.191 2.675 1.00 84.62 85 GLY A C 1
ATOM 701 O O . GLY A 1 85 ? 13.799 -8.711 2.643 1.00 84.62 85 GLY A O 1
ATOM 702 N N . PHE A 1 86 ? 11.776 -8.845 3.614 1.00 76.50 86 PHE A N 1
ATOM 703 C CA . PHE A 1 86 ? 12.087 -7.943 4.727 1.00 76.50 86 PHE A CA 1
ATOM 704 C C . PHE A 1 86 ? 11.898 -8.608 6.093 1.00 76.50 86 PHE A C 1
ATOM 706 O O . PHE A 1 86 ? 10.951 -9.358 6.329 1.00 76.50 86 PHE A O 1
ATOM 713 N N . ASP A 1 87 ? 12.789 -8.282 7.030 1.00 75.62 87 ASP A N 1
ATOM 714 C CA . ASP A 1 87 ? 12.621 -8.639 8.434 1.00 75.62 87 ASP A CA 1
ATOM 715 C C . ASP A 1 87 ? 11.666 -7.640 9.097 1.00 75.62 87 ASP A C 1
ATOM 717 O O . ASP A 1 87 ? 11.897 -6.428 9.084 1.00 75.62 87 ASP A O 1
ATOM 721 N N . LYS A 1 88 ? 10.597 -8.142 9.727 1.00 67.81 88 LYS A N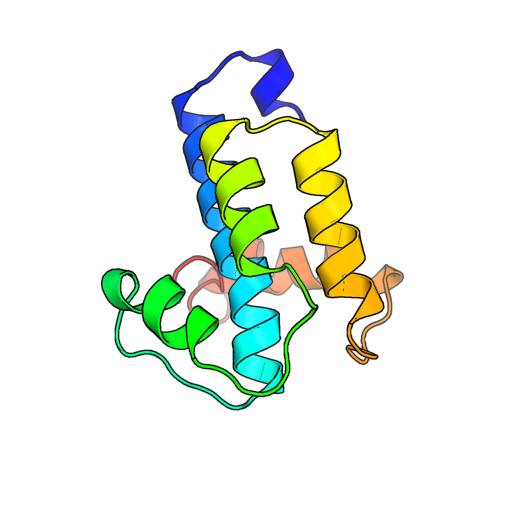 1
ATOM 722 C CA . LYS A 1 88 ? 9.640 -7.308 10.471 1.00 67.81 88 LYS A CA 1
ATOM 723 C C . LYS A 1 88 ? 10.319 -6.461 11.553 1.00 67.81 88 LYS A C 1
ATOM 725 O O . LYS A 1 88 ? 9.756 -5.453 11.957 1.00 67.81 88 LYS A O 1
ATOM 730 N N . ARG A 1 89 ? 11.508 -6.834 12.032 1.00 68.62 89 ARG A N 1
ATOM 731 C CA . ARG A 1 89 ? 12.249 -6.090 13.063 1.00 68.62 89 ARG A CA 1
ATOM 732 C C . ARG A 1 89 ? 12.836 -4.761 12.574 1.00 68.62 89 ARG A C 1
ATOM 734 O O . ARG A 1 89 ? 13.090 -3.899 13.409 1.00 68.62 89 ARG A O 1
ATOM 741 N N . ASP A 1 90 ? 12.984 -4.562 11.264 1.00 78.12 90 ASP A N 1
ATOM 742 C CA . ASP A 1 90 ? 13.605 -3.355 10.695 1.00 78.12 90 ASP A CA 1
ATOM 743 C C . ASP A 1 90 ? 12.620 -2.226 10.351 1.00 78.12 90 ASP A C 1
ATOM 745 O O . ASP A 1 90 ? 13.043 -1.127 9.979 1.00 78.12 90 ASP A O 1
ATOM 749 N N . TRP A 1 91 ? 11.308 -2.440 10.517 1.00 73.56 91 TRP A N 1
ATOM 750 C CA . TRP A 1 91 ? 10.298 -1.434 10.161 1.00 73.56 91 TRP A CA 1
ATOM 751 C C . TRP A 1 91 ? 10.501 -0.063 10.838 1.00 73.56 91 TRP A C 1
ATOM 753 O O . TRP A 1 91 ? 10.337 0.939 10.138 1.00 73.56 91 TRP A O 1
ATOM 763 N N . PRO A 1 92 ? 10.889 0.050 12.132 1.00 77.69 92 PRO A N 1
ATOM 764 C CA . PRO A 1 92 ? 11.024 1.358 12.773 1.00 77.69 92 PRO A CA 1
ATOM 765 C C . PRO A 1 92 ? 12.172 2.165 12.165 1.00 77.69 92 PRO A C 1
ATOM 767 O O . PRO A 1 92 ? 12.040 3.364 11.929 1.00 77.69 92 PRO A O 1
ATOM 770 N N . ASN A 1 93 ? 13.283 1.490 11.853 1.00 80.94 93 ASN A N 1
ATOM 771 C CA . ASN A 1 93 ? 14.432 2.103 11.194 1.00 80.94 93 ASN A CA 1
ATOM 772 C C . ASN A 1 93 ? 14.059 2.562 9.784 1.00 80.94 93 ASN A C 1
ATOM 774 O O . ASN A 1 93 ? 14.429 3.658 9.369 1.00 80.94 93 ASN A O 1
ATOM 778 N N . ARG A 1 94 ? 13.285 1.746 9.061 1.00 78.38 94 ARG A N 1
ATOM 779 C CA . ARG A 1 94 ? 12.838 2.078 7.709 1.00 78.38 94 ARG A CA 1
ATOM 780 C C . ARG A 1 94 ? 11.874 3.264 7.695 1.00 78.38 94 ARG A C 1
ATOM 782 O O . ARG A 1 94 ? 12.060 4.176 6.903 1.00 78.38 94 ARG A O 1
ATOM 789 N N . PHE A 1 95 ? 10.930 3.311 8.634 1.00 79.62 95 PHE A N 1
ATOM 790 C CA . PHE A 1 95 ? 10.033 4.453 8.817 1.00 79.62 95 PHE A CA 1
ATOM 791 C C . PHE A 1 95 ? 10.796 5.754 9.107 1.00 79.62 95 PHE A C 1
ATOM 793 O O . PHE A 1 95 ? 10.503 6.785 8.505 1.00 79.62 95 PHE A O 1
ATOM 800 N N . LEU A 1 96 ? 11.799 5.708 9.992 1.00 81.94 96 LEU A N 1
ATOM 801 C CA . LEU A 1 96 ? 12.638 6.874 10.283 1.00 81.94 96 LEU A CA 1
ATOM 802 C C . LEU A 1 96 ? 13.338 7.391 9.020 1.00 81.94 96 LEU A C 1
ATOM 804 O O . LEU A 1 96 ? 13.329 8.590 8.764 1.00 81.94 96 LEU A O 1
ATOM 808 N N . VAL A 1 97 ? 13.921 6.501 8.216 1.00 80.38 97 VAL A N 1
ATOM 809 C CA . VAL A 1 97 ? 14.625 6.887 6.983 1.00 80.38 97 VAL A CA 1
ATOM 810 C C . VAL A 1 97 ? 13.665 7.447 5.931 1.00 80.38 97 VAL A C 1
ATOM 812 O O . VAL A 1 97 ? 13.952 8.490 5.345 1.00 80.38 97 VAL A O 1
ATOM 815 N N . ASP A 1 98 ? 12.527 6.785 5.721 1.00 76.50 98 ASP A N 1
ATOM 816 C CA . ASP A 1 98 ? 11.625 7.058 4.597 1.00 76.50 98 ASP A CA 1
ATOM 817 C C . ASP A 1 98 ? 10.648 8.220 4.854 1.00 76.50 98 ASP A C 1
ATOM 819 O O . ASP A 1 98 ? 10.113 8.790 3.901 1.00 76.50 98 ASP A O 1
ATOM 823 N N . CYS A 1 99 ? 10.415 8.581 6.122 1.00 76.81 99 CYS A N 1
ATOM 824 C CA . CYS A 1 99 ? 9.505 9.661 6.515 1.00 76.81 99 CYS A CA 1
ATOM 825 C C . CYS A 1 99 ? 10.232 10.792 7.257 1.00 76.81 99 CYS A C 1
ATOM 827 O O . CYS A 1 99 ? 10.208 11.940 6.823 1.00 76.81 99 CYS A O 1
ATOM 829 N N . GLU A 1 100 ? 10.879 10.477 8.382 1.00 81.56 100 GLU A N 1
ATOM 830 C CA . GLU A 1 100 ? 11.410 11.479 9.325 1.00 81.56 100 GLU A CA 1
ATOM 831 C C . GLU A 1 100 ? 12.729 12.101 8.852 1.00 81.56 100 GLU A C 1
ATOM 833 O O . GLU A 1 100 ? 12.995 13.268 9.127 1.00 81.56 100 GLU A O 1
ATOM 838 N N . LEU A 1 101 ? 13.554 11.338 8.131 1.00 83.69 101 LEU A N 1
ATOM 839 C CA . LEU A 1 101 ? 14.872 11.759 7.643 1.00 83.69 101 LEU A CA 1
ATOM 840 C C . LEU A 1 101 ? 14.912 11.978 6.127 1.00 83.69 101 LEU A C 1
ATOM 842 O O . LEU A 1 101 ? 15.967 12.331 5.599 1.00 83.69 101 LEU A O 1
ATOM 846 N N . ALA A 1 102 ? 13.791 11.803 5.420 1.00 79.00 102 ALA A N 1
ATOM 847 C CA . ALA A 1 102 ? 13.728 11.948 3.965 1.00 79.00 102 ALA A CA 1
ATOM 848 C C . ALA A 1 102 ? 14.235 13.328 3.502 1.00 79.00 102 ALA A C 1
ATOM 850 O O . ALA A 1 102 ? 15.053 13.420 2.586 1.00 79.00 102 ALA A O 1
ATOM 851 N N . TRP A 1 103 ? 13.861 14.391 4.229 1.00 80.31 103 TR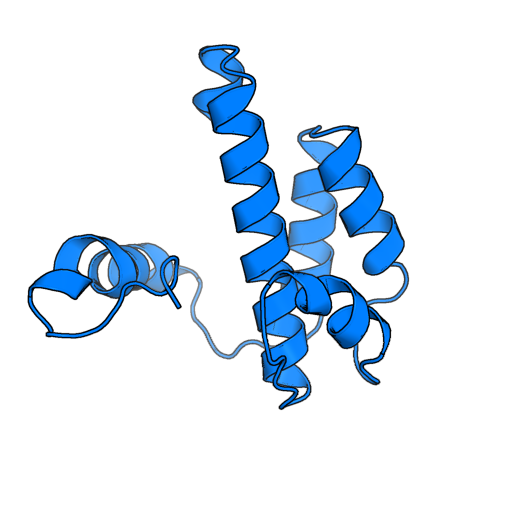P A N 1
ATOM 852 C CA . TRP A 1 103 ? 14.308 15.767 3.976 1.00 80.31 103 TRP A CA 1
ATOM 853 C C . TRP A 1 103 ? 15.827 15.958 4.092 1.00 80.31 103 TRP A C 1
ATOM 855 O O . TRP A 1 103 ? 16.380 16.845 3.447 1.00 80.31 103 TRP A O 1
ATOM 865 N N . MET A 1 104 ? 16.505 15.143 4.903 1.00 84.69 104 MET A N 1
ATOM 866 C CA . MET A 1 104 ? 17.954 15.219 5.105 1.00 84.69 104 MET A CA 1
ATOM 867 C C . MET A 1 104 ? 18.726 14.500 3.991 1.00 84.69 104 MET A C 1
ATOM 869 O O . MET A 1 104 ? 19.886 14.816 3.749 1.00 84.69 104 MET A O 1
ATOM 873 N N . ASN A 1 105 ? 18.083 13.552 3.306 1.00 76.75 105 ASN A N 1
ATOM 874 C CA . ASN A 1 105 ? 18.697 12.710 2.279 1.00 76.75 105 ASN A CA 1
ATOM 875 C C . ASN A 1 105 ? 18.385 13.171 0.841 1.00 76.75 105 ASN A C 1
ATOM 877 O O . ASN A 1 105 ? 18.659 12.427 -0.094 1.00 76.75 105 ASN A O 1
ATOM 881 N N . GLU A 1 106 ? 17.795 14.362 0.661 1.00 77.75 106 GLU A N 1
ATOM 882 C CA . GLU A 1 106 ? 17.349 14.904 -0.641 1.00 77.75 106 GLU A CA 1
ATOM 883 C C . GLU A 1 106 ? 16.408 13.964 -1.429 1.00 77.75 106 GLU A C 1
ATOM 885 O O . GLU A 1 106 ? 16.240 14.093 -2.643 1.00 77.75 106 GLU A O 1
ATOM 890 N N . CYS A 1 107 ? 15.745 13.035 -0.735 1.00 73.75 107 CYS A N 1
ATOM 891 C CA . CYS A 1 107 ? 14.776 12.108 -1.310 1.00 73.75 107 CYS A CA 1
ATOM 892 C C . CYS A 1 107 ? 13.354 12.535 -0.935 1.00 73.75 107 CYS A C 1
ATOM 894 O O . CYS A 1 107 ? 13.090 12.931 0.200 1.00 73.75 107 CYS A O 1
ATOM 896 N N . ALA A 1 108 ? 12.415 12.414 -1.876 1.00 76.44 108 ALA A N 1
ATOM 897 C CA . ALA A 1 108 ? 10.997 12.551 -1.555 1.00 76.44 108 ALA A CA 1
ATOM 898 C C . ALA A 1 108 ? 10.563 11.402 -0.632 1.00 76.44 108 ALA A C 1
ATOM 900 O O . ALA A 1 108 ? 10.964 10.253 -0.841 1.00 76.44 108 ALA A O 1
ATOM 901 N N . ALA A 1 109 ? 9.743 11.710 0.377 1.00 76.94 109 ALA A N 1
ATOM 902 C CA . ALA A 1 109 ? 9.171 10.684 1.236 1.00 76.94 109 ALA A CA 1
ATOM 903 C C . ALA A 1 109 ? 8.317 9.725 0.399 1.00 76.94 109 ALA A C 1
ATOM 905 O O . ALA A 1 109 ? 7.670 10.132 -0.566 1.00 76.94 109 ALA A O 1
ATOM 906 N N . ILE A 1 110 ? 8.253 8.450 0.786 1.00 75.62 110 ILE A N 1
ATOM 907 C CA . ILE A 1 110 ? 7.495 7.438 0.022 1.00 75.62 110 ILE A CA 1
ATOM 908 C C . ILE A 1 110 ? 5.998 7.792 -0.068 1.00 75.62 110 ILE A C 1
ATOM 910 O O . ILE A 1 110 ? 5.318 7.407 -1.020 1.00 75.62 110 ILE A O 1
ATOM 914 N N . ALA A 1 111 ? 5.485 8.546 0.907 1.00 75.44 111 ALA A N 1
ATOM 915 C CA . ALA A 1 111 ? 4.124 9.074 0.901 1.00 75.44 111 ALA A CA 1
ATOM 916 C C . ALA A 1 111 ? 3.887 10.186 -0.142 1.00 75.44 111 ALA A C 1
ATOM 918 O O . ALA A 1 111 ? 2.743 10.378 -0.547 1.00 75.44 111 ALA A O 1
ATOM 919 N N . ASP A 1 112 ? 4.947 10.880 -0.570 1.00 74.88 112 ASP A N 1
ATOM 920 C CA . ASP A 1 112 ? 4.903 12.019 -1.497 1.00 74.88 112 ASP A CA 1
ATOM 921 C C . ASP A 1 112 ? 5.252 11.634 -2.949 1.00 74.88 112 ASP A C 1
ATOM 923 O O . ASP A 1 112 ? 5.044 12.432 -3.867 1.00 74.88 112 ASP A O 1
ATOM 927 N N . LEU A 1 113 ? 5.777 10.418 -3.162 1.00 69.38 113 LEU A N 1
ATOM 928 C CA . LEU A 1 113 ? 5.887 9.760 -4.476 1.00 69.38 113 LEU A CA 1
ATOM 929 C C . LEU A 1 113 ? 4.502 9.358 -4.983 1.00 69.38 113 LEU A C 1
ATOM 931 O O . LEU A 1 113 ? 4.278 9.280 -6.211 1.00 69.38 113 LEU A O 1
#

pLDDT: mean 87.38, std 11.09, range [55.56, 98.06]

Radius of gyration: 14.84 Å; chains: 1; bounding box: 35×29×34 Å

Foldseek 3Di:
DVCVVVVPPVVLLVVLLLLLQVLLVLVCVVQVHDDDDPVCSLVSSVPGDQAQPCLSVLSVCCNPVVDPVSSVVSVCRSPVRDPPPDDPVCVVVVCCVQPVCCVVVVHHRPSRD

Sequence (113 aa):
GEAKKIRDAYLLSQAVSNYVLFAGRLILAHNEELYPFHKWFLRVLRGVANKPAGLMEQIDLVLTRREDDDVERLHEMITEFTDWGFDKRDWPNRFLVDCELAWMNECAAIADL

Secondary structure (DSSP, 8-state):
-HHHHHT-HHHHHHHHHHHHHHHHHHHHHHTT---SSGGGHHHHHHH-SS--TTHHHHHHHHHHH--HHHHHHHHHHHHTTS-----GGGHHHHHIIIIISGGGTT---TTT-